Protein AF-A0A944D5A7-F1 (afdb_monomer)

Secondary structure (DSSP, 8-state):
--GGGSHHHHHHHHHHHHTT-------------S--S-------TT--THHHHHTGGGS-IIIIIHHHHHS---TT---SSS---TTT-

Foldseek 3Di:
DDPPPVVVVVVVVVVVVVVPCPPDPPDPPPDVPDDDPDDDDDDDPPDDLVCCVVCVVVDDCPPSVCCPPVHDDDSPDDDPDPDPDPVVD

Radius of gyration: 29.38 Å; Cα contacts (8 Å, |Δi|>4): 16; chains: 1; bounding box: 68×69×40 Å

pLDDT: mean 80.51, std 14.56, range [47.72, 96.62]

Mean predicted aligned error: 14.17 Å

Structure (mmCIF, N/CA/C/O backbone):
data_AF-A0A944D5A7-F1
#
_entry.id   AF-A0A944D5A7-F1
#
loop_
_atom_site.group_PDB
_atom_site.id
_atom_site.type_symbol
_atom_site.label_atom_id
_atom_site.label_alt_id
_atom_site.label_comp_id
_atom_site.label_asym_id
_atom_site.label_entity_id
_atom_site.label_seq_id
_atom_site.pdbx_PDB_ins_code
_atom_site.Cartn_x
_atom_site.Cartn_y
_atom_site.Cartn_z
_atom_site.occupancy
_atom_site.B_iso_or_equiv
_atom_site.auth_seq_id
_atom_site.auth_comp_id
_atom_site.auth_asym_id
_atom_site.auth_atom_id
_atom_site.pdbx_PDB_model_num
ATOM 1 N N . MET A 1 1 ? -46.744 59.451 21.323 1.00 47.72 1 MET A N 1
ATOM 2 C CA . MET A 1 1 ? -47.448 58.178 21.606 1.00 47.72 1 MET A CA 1
ATOM 3 C C . MET A 1 1 ? -46.494 56.995 21.429 1.00 47.72 1 MET A C 1
ATOM 5 O O . MET A 1 1 ? -45.987 56.791 20.344 1.00 47.72 1 MET A O 1
ATOM 9 N N . LYS A 1 2 ? -46.235 56.265 22.525 1.00 50.88 2 LYS A N 1
ATOM 10 C CA . LYS A 1 2 ? -45.919 54.823 22.633 1.00 50.88 2 LYS A CA 1
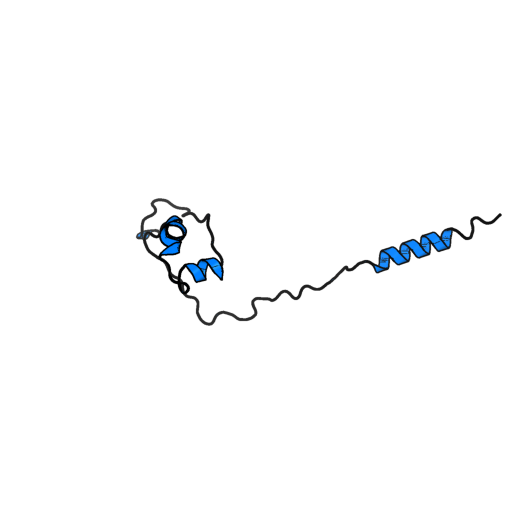ATOM 11 C C . LYS A 1 2 ? -44.932 54.169 21.626 1.00 50.88 2 LYS A C 1
ATOM 13 O O . LYS A 1 2 ? -45.320 53.266 20.902 1.00 50.88 2 LYS A O 1
ATOM 18 N N . PHE A 1 3 ? -43.623 54.405 21.780 1.00 55.31 3 PHE A N 1
ATOM 19 C CA . PHE A 1 3 ? -42.569 53.453 21.341 1.00 55.31 3 PHE A CA 1
ATOM 20 C C . PHE A 1 3 ? -42.374 52.266 22.318 1.00 55.31 3 PHE A C 1
ATOM 22 O O . PHE A 1 3 ? -41.339 51.602 22.342 1.00 55.31 3 PHE A O 1
ATOM 29 N N . ARG A 1 4 ? -43.373 51.982 23.167 1.00 58.22 4 ARG A N 1
ATOM 30 C CA . ARG A 1 4 ? -43.279 50.986 24.250 1.00 58.22 4 ARG A CA 1
ATOM 31 C C . ARG A 1 4 ? -43.544 49.542 23.788 1.00 58.22 4 ARG A C 1
ATOM 33 O O . ARG A 1 4 ? -43.274 48.624 24.548 1.00 58.22 4 ARG A O 1
ATOM 40 N N . PHE A 1 5 ? -44.010 49.350 22.549 1.00 57.44 5 PHE A N 1
ATOM 41 C CA . PHE A 1 5 ? -44.370 48.043 21.975 1.00 57.44 5 PHE A CA 1
ATOM 42 C C . PHE A 1 5 ? -43.310 47.420 21.046 1.00 57.44 5 PHE A C 1
ATOM 44 O O . PHE A 1 5 ? -43.456 46.262 20.678 1.00 57.44 5 PHE A O 1
ATOM 51 N N . LEU A 1 6 ? -42.221 48.126 20.705 1.00 60.09 6 LEU A N 1
ATOM 52 C CA . LEU A 1 6 ? -41.184 47.602 19.793 1.00 60.09 6 LEU A CA 1
ATOM 53 C C . LEU A 1 6 ? -40.087 46.786 20.512 1.00 60.09 6 LEU A C 1
ATOM 55 O O . LEU A 1 6 ? -39.502 45.869 19.943 1.00 60.09 6 LEU A O 1
ATOM 59 N N . LYS A 1 7 ? -39.846 47.083 21.797 1.00 59.75 7 LYS A N 1
ATOM 60 C CA . LYS A 1 7 ? -38.903 46.353 22.663 1.00 59.75 7 LYS A CA 1
ATOM 61 C C . LYS A 1 7 ? -39.233 44.857 22.842 1.00 59.75 7 LYS A C 1
ATOM 63 O O . LYS A 1 7 ? -38.298 44.067 22.740 1.00 59.75 7 LYS A O 1
ATOM 68 N N . PRO A 1 8 ? -40.497 44.429 23.059 1.00 67.12 8 PRO A N 1
ATOM 69 C CA . PRO A 1 8 ? -40.808 43.003 23.181 1.00 67.12 8 PRO A CA 1
ATOM 70 C C . PRO A 1 8 ? -40.625 42.239 21.863 1.00 67.12 8 PRO A C 1
ATOM 72 O O . PRO A 1 8 ? -40.290 41.062 21.900 1.00 67.12 8 PRO A O 1
ATOM 75 N N . LEU A 1 9 ? -40.778 42.898 20.707 1.00 69.56 9 LEU A N 1
ATOM 76 C CA . LEU A 1 9 ? -40.607 42.259 19.399 1.00 69.56 9 LEU A CA 1
ATOM 77 C C . LEU A 1 9 ? -39.131 41.953 19.098 1.00 69.56 9 LEU A C 1
ATOM 79 O O . LEU A 1 9 ? -38.813 40.869 18.621 1.00 69.56 9 LEU A O 1
ATOM 83 N N . SER A 1 10 ? -38.224 42.870 19.455 1.00 70.75 10 SER A N 1
ATOM 84 C CA . SER A 1 10 ? -36.774 42.628 19.390 1.00 70.75 10 SER A CA 1
ATOM 85 C C . SER A 1 10 ? -36.338 41.512 20.353 1.00 70.75 10 SER A C 1
ATOM 87 O O . SER A 1 10 ? -35.521 40.663 20.004 1.00 70.75 10 SER A O 1
ATOM 89 N N . PHE A 1 11 ? -36.957 41.443 21.537 1.00 76.00 11 PHE A N 1
ATOM 90 C CA . PHE A 1 11 ? -36.702 40.379 22.512 1.00 76.00 11 PHE A CA 1
ATOM 91 C C . PHE A 1 11 ? -37.181 39.003 22.018 1.00 76.00 11 PHE A C 1
ATOM 93 O O . PHE A 1 11 ? -36.482 38.006 22.182 1.00 76.00 11 PHE A O 1
ATOM 100 N N . LEU A 1 12 ? -38.337 38.951 21.348 1.00 78.12 12 LEU A N 1
ATOM 101 C CA . LEU A 1 12 ? -38.873 37.729 20.743 1.00 78.12 12 LEU A CA 1
ATOM 102 C C . LEU A 1 12 ? -37.989 37.226 19.589 1.00 78.12 12 LEU A C 1
ATOM 104 O O . LEU A 1 12 ? -37.766 36.024 19.461 1.00 78.12 12 LEU A O 1
ATOM 108 N N . PHE A 1 13 ? -37.440 38.143 18.787 1.00 77.06 13 PHE A N 1
ATOM 109 C CA . PHE A 1 13 ? -36.500 37.812 17.715 1.00 77.06 13 PHE A CA 1
ATOM 110 C C . PHE A 1 13 ? -35.186 37.229 18.261 1.00 77.06 13 PHE A C 1
ATOM 112 O O . PHE A 1 13 ? -34.678 36.246 17.726 1.00 77.06 13 PHE A O 1
ATOM 119 N N . LEU A 1 14 ? -34.679 37.768 19.376 1.00 74.75 14 LEU A N 1
ATOM 120 C CA . LEU A 1 14 ? -33.472 37.261 20.037 1.00 74.75 14 LEU A CA 1
ATOM 121 C C . LEU A 1 14 ? -33.656 35.827 20.577 1.00 74.75 14 LEU A C 1
ATOM 123 O O . LEU A 1 14 ? -32.746 35.005 20.478 1.00 74.75 14 LEU A O 1
ATOM 127 N N . ILE A 1 15 ? -34.846 35.511 21.099 1.00 75.75 15 ILE A N 1
ATOM 128 C CA . ILE A 1 15 ? -35.201 34.164 21.580 1.00 75.75 15 ILE A CA 1
ATOM 129 C C . ILE A 1 15 ? -35.307 33.168 20.414 1.00 75.75 15 ILE A C 1
ATOM 131 O O . ILE A 1 15 ? -34.838 32.035 20.528 1.00 75.75 15 ILE A O 1
ATOM 135 N N . LEU A 1 16 ? -35.873 33.590 19.279 1.00 72.62 16 LEU A N 1
ATOM 136 C CA . LEU A 1 16 ? -36.038 32.737 18.097 1.00 72.62 16 LEU A CA 1
ATOM 137 C C . LEU A 1 16 ? -34.687 32.319 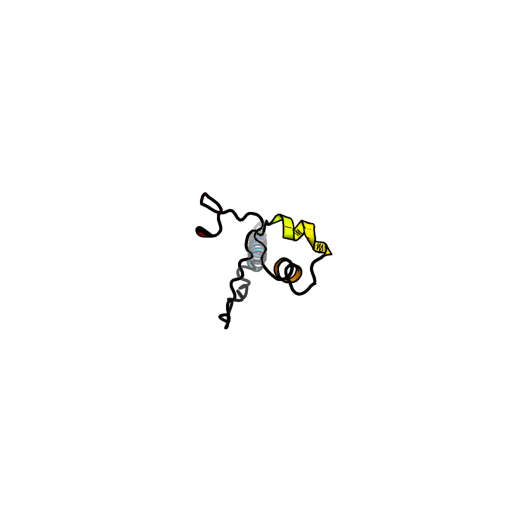17.485 1.00 72.62 16 LEU A C 1
ATOM 139 O O . LEU A 1 16 ? -34.523 31.177 17.059 1.00 72.62 16 LEU A O 1
ATOM 143 N N . VAL A 1 17 ? -33.702 33.225 17.487 1.00 71.88 17 VAL A N 1
ATOM 144 C CA . VAL A 1 17 ? -32.339 32.938 17.006 1.00 71.88 17 VAL A CA 1
ATOM 145 C C . VAL A 1 17 ? -31.597 31.995 17.963 1.00 71.88 17 VAL A C 1
ATOM 147 O O . VAL A 1 17 ? -30.908 31.085 17.506 1.00 71.88 17 VAL A O 1
ATOM 150 N N . GLY A 1 18 ? -31.788 32.140 19.280 1.00 67.00 18 GLY A N 1
ATOM 151 C CA . GLY A 1 18 ? -31.160 31.270 20.284 1.00 67.00 18 GLY A CA 1
ATOM 152 C C . GLY A 1 18 ? -31.580 29.796 20.188 1.00 67.00 18 GLY A C 1
ATOM 153 O O . GLY A 1 18 ? -30.744 28.908 20.356 1.00 67.00 18 GLY A O 1
ATOM 154 N N . LEU A 1 19 ? -32.847 29.530 19.847 1.00 65.88 19 LEU A N 1
ATOM 155 C CA . LEU A 1 19 ? -33.409 28.176 19.713 1.00 65.88 19 LEU A CA 1
ATOM 156 C C . LEU A 1 19 ? -32.859 27.374 18.518 1.00 65.88 19 LEU A C 1
ATOM 158 O O . LEU A 1 19 ? -32.988 26.154 18.506 1.00 65.88 1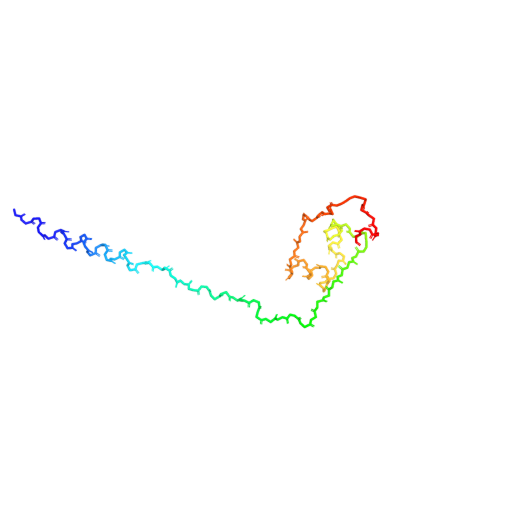9 LEU A O 1
ATOM 162 N N . SER A 1 20 ? -32.219 28.019 17.536 1.00 61.84 20 SER A N 1
ATOM 163 C CA . SER A 1 20 ? -31.663 27.344 16.345 1.00 61.84 20 SER A CA 1
ATOM 164 C C . SER A 1 20 ? -30.235 26.813 16.549 1.00 61.84 20 SER A C 1
ATOM 166 O O . SER A 1 20 ? -29.584 26.367 15.604 1.00 61.84 20 SER A O 1
ATOM 168 N N . SER A 1 21 ? -29.730 26.859 17.783 1.00 63.09 21 SER A N 1
ATOM 169 C CA . SER A 1 21 ? -28.379 26.417 18.122 1.00 63.09 21 SER A CA 1
ATOM 170 C C . SER A 1 21 ? -28.328 24.886 18.220 1.00 63.09 21 SER A C 1
ATOM 172 O O . SER A 1 21 ? -28.474 24.319 19.300 1.00 63.09 21 SER A O 1
ATOM 174 N N . ASN A 1 22 ? -28.095 24.203 17.094 1.00 69.88 22 ASN A N 1
ATOM 175 C CA . ASN A 1 22 ? -27.692 22.788 17.055 1.00 69.88 22 ASN A CA 1
ATOM 176 C C . ASN A 1 22 ? -26.257 22.648 17.597 1.00 69.88 22 ASN A C 1
ATOM 178 O O . ASN A 1 22 ? -25.315 22.410 16.848 1.00 69.88 22 ASN A O 1
ATOM 182 N N . ALA A 1 23 ? -26.067 22.894 18.894 1.00 65.44 23 ALA A N 1
ATOM 183 C CA . ALA A 1 23 ? -24.733 23.050 19.466 1.00 65.44 23 ALA A CA 1
ATOM 184 C C . ALA A 1 23 ? -24.015 21.721 19.740 1.00 65.44 23 ALA A C 1
ATOM 186 O O . ALA A 1 23 ? -22.793 21.725 19.821 1.00 65.44 23 ALA A O 1
ATOM 187 N N . GLN A 1 24 ? -24.714 20.590 19.874 1.00 66.44 24 GLN A N 1
ATOM 188 C CA . GLN A 1 24 ? -24.073 19.297 20.144 1.00 66.44 24 GLN A CA 1
ATOM 189 C C . GLN A 1 24 ? -24.906 18.143 19.575 1.00 66.44 24 GLN A C 1
ATOM 191 O O . GLN A 1 24 ? -25.664 17.491 20.288 1.00 66.44 24 GLN A O 1
ATOM 196 N N . GLN A 1 25 ? -24.754 17.860 18.281 1.00 62.50 25 GLN A N 1
ATOM 197 C CA . GLN A 1 25 ? -24.927 16.482 17.831 1.00 62.50 25 GLN A CA 1
ATOM 198 C C . GLN A 1 25 ? -23.652 15.749 18.240 1.00 62.50 25 GLN A C 1
ATOM 200 O O . GLN A 1 25 ? -22.600 15.954 17.640 1.00 62.50 25 GLN A O 1
ATOM 205 N N . ALA A 1 26 ? -23.728 14.968 19.317 1.00 62.38 26 ALA A N 1
ATOM 206 C CA . ALA A 1 26 ? -22.665 14.045 19.673 1.00 62.38 26 ALA A CA 1
ATOM 207 C C . ALA A 1 26 ? -22.530 13.047 18.518 1.00 62.38 26 ALA A C 1
ATOM 209 O O . ALA A 1 26 ? -23.367 12.160 18.356 1.00 62.38 26 ALA A O 1
ATOM 210 N N . SER A 1 27 ? -21.523 13.244 17.666 1.00 62.19 27 SER A N 1
ATOM 211 C CA . SER A 1 27 ? -21.111 12.219 16.722 1.00 62.19 27 SER A CA 1
ATOM 212 C C . SER A 1 27 ? -20.671 11.029 17.555 1.00 62.19 27 SER A C 1
ATOM 214 O O . SER A 1 27 ? -19.731 11.139 18.343 1.00 62.19 27 SER A O 1
ATOM 216 N N . GLU A 1 28 ? -21.379 9.917 17.416 1.00 61.62 28 GLU A N 1
ATOM 217 C CA . GLU A 1 28 ? -20.931 8.635 17.927 1.00 61.62 28 GLU A CA 1
ATOM 218 C C . GLU A 1 28 ? -19.616 8.330 17.197 1.00 61.62 28 GLU A C 1
ATOM 220 O O . GLU A 1 28 ? -19.606 7.876 16.053 1.00 61.62 28 GLU A O 1
ATOM 225 N N . GLU A 1 29 ? -18.483 8.698 17.802 1.00 61.16 29 GLU A N 1
ATOM 226 C CA . GLU A 1 29 ? -17.192 8.215 17.347 1.00 61.16 29 GLU A CA 1
ATOM 227 C C . GLU A 1 29 ? -17.254 6.703 17.521 1.00 61.16 29 GLU A C 1
ATOM 229 O O . GLU A 1 29 ? -17.171 6.181 18.636 1.00 61.16 29 GLU A O 1
ATOM 234 N N . THR A 1 30 ? -17.439 5.985 16.415 1.00 60.03 30 THR A N 1
ATOM 235 C CA . THR A 1 30 ? -17.094 4.571 16.320 1.00 60.03 30 THR A CA 1
ATOM 236 C C . THR A 1 30 ? -15.602 4.457 16.600 1.00 60.03 30 THR A C 1
ATOM 238 O O . THR A 1 30 ? -14.773 4.400 15.693 1.00 60.03 30 THR A O 1
ATOM 241 N N . LEU A 1 31 ? -15.254 4.454 17.887 1.00 61.03 31 LEU A N 1
ATOM 242 C CA . LEU A 1 31 ? -14.003 3.924 18.385 1.00 61.03 31 LEU A CA 1
ATOM 243 C C . LEU A 1 31 ? -13.855 2.557 17.730 1.00 61.03 31 LEU A C 1
ATOM 245 O O . LEU A 1 31 ? -14.797 1.761 17.743 1.00 61.03 31 LEU A O 1
ATOM 249 N N . ILE A 1 32 ? -12.702 2.310 17.116 1.00 65.81 32 ILE A N 1
ATOM 250 C CA . ILE A 1 32 ? -12.323 0.996 16.601 1.00 65.81 32 ILE A CA 1
ATOM 251 C C . ILE A 1 32 ? -12.344 0.053 17.813 1.00 65.81 32 ILE A C 1
ATOM 253 O O . ILE A 1 32 ? -11.397 -0.016 18.590 1.00 65.81 32 ILE A O 1
ATOM 257 N N . LYS A 1 33 ? -13.509 -0.556 18.051 1.00 62.06 33 LYS A N 1
ATOM 258 C CA . LYS A 1 33 ? -13.897 -1.136 19.344 1.00 62.06 33 LYS A CA 1
ATOM 259 C C . LYS A 1 33 ? -13.334 -2.536 19.544 1.00 62.06 33 LYS A C 1
ATOM 261 O O . LYS A 1 33 ? -13.348 -3.047 20.657 1.00 62.06 33 LYS A O 1
ATOM 266 N N . GLU A 1 34 ? -12.812 -3.150 18.488 1.00 80.31 34 GLU A N 1
ATOM 267 C CA . GLU A 1 34 ? -12.272 -4.499 18.549 1.00 80.31 34 GLU A CA 1
ATOM 268 C C . GLU A 1 34 ? -10.840 -4.540 18.033 1.00 80.31 34 GLU A C 1
ATOM 270 O O . GLU A 1 34 ? -10.544 -4.199 16.887 1.00 80.31 34 GLU A O 1
ATOM 275 N N . GLN A 1 35 ? -9.942 -4.979 18.913 1.00 88.12 35 GLN A N 1
ATOM 276 C CA . GLN A 1 35 ? -8.564 -5.272 18.565 1.00 88.12 35 GLN A CA 1
ATOM 277 C C . GLN A 1 35 ? -8.536 -6.434 17.556 1.00 88.12 35 GLN A C 1
ATOM 279 O O . GLN A 1 35 ? -9.154 -7.476 17.806 1.00 88.12 35 GLN A O 1
ATOM 284 N N . PRO A 1 36 ? -7.814 -6.305 16.428 1.00 91.56 36 PRO A N 1
ATOM 285 C CA . PRO A 1 36 ? -7.724 -7.382 15.456 1.00 91.56 36 PRO A CA 1
ATOM 286 C C . PRO A 1 36 ? -7.033 -8.598 16.079 1.00 91.56 36 PRO A C 1
ATOM 288 O O . PRO A 1 36 ? -5.964 -8.488 16.676 1.00 91.56 36 PRO A O 1
ATOM 291 N N . LYS A 1 37 ? -7.629 -9.781 15.903 1.00 93.88 37 LYS A N 1
ATOM 292 C CA . LYS A 1 37 ? -7.075 -11.056 16.400 1.00 93.88 37 LYS A CA 1
ATOM 293 C C . LYS A 1 37 ? -5.784 -11.469 15.683 1.00 93.88 37 LYS A C 1
ATOM 295 O O . LYS A 1 37 ? -5.037 -12.292 16.198 1.00 93.88 37 LYS A O 1
ATOM 300 N N . LEU A 1 38 ? -5.548 -10.926 14.488 1.00 94.62 38 LEU A N 1
ATOM 301 C CA . LEU A 1 38 ? -4.380 -11.189 13.659 1.00 94.62 38 LEU A CA 1
ATOM 302 C C . LEU A 1 38 ? -4.038 -9.942 12.843 1.00 94.62 38 LEU A C 1
ATOM 304 O O . LEU A 1 38 ? -4.919 -9.335 12.234 1.00 94.62 38 LEU A O 1
ATOM 308 N N . VAL A 1 39 ? -2.749 -9.617 12.789 1.00 94.75 39 VAL A N 1
ATOM 309 C CA . VAL A 1 39 ? -2.186 -8.608 11.889 1.00 94.75 39 VAL A CA 1
ATOM 310 C C . VAL A 1 39 ? -1.182 -9.307 10.982 1.00 94.75 39 VAL A C 1
ATOM 312 O O . VAL A 1 39 ? -0.304 -10.018 11.466 1.00 94.75 39 VAL A O 1
ATOM 315 N N . VAL A 1 40 ? -1.319 -9.119 9.670 1.00 94.88 40 VAL A N 1
ATOM 316 C CA . VAL A 1 40 ? -0.420 -9.702 8.667 1.00 94.88 40 VAL A CA 1
ATOM 317 C C . VAL A 1 40 ? 0.339 -8.576 7.977 1.00 94.88 40 VAL A C 1
ATOM 319 O O . VAL A 1 40 ? -0.264 -7.740 7.309 1.00 94.88 40 VAL A O 1
ATOM 322 N N . GLY A 1 41 ? 1.662 -8.563 8.140 1.00 95.56 41 GLY A N 1
ATOM 323 C CA . GLY A 1 41 ? 2.564 -7.707 7.371 1.00 95.56 41 GLY A CA 1
ATOM 324 C C . GLY A 1 41 ? 3.035 -8.436 6.117 1.00 95.56 41 GLY A C 1
ATOM 325 O O . GLY A 1 41 ? 3.545 -9.550 6.213 1.00 95.56 41 GLY A O 1
ATOM 326 N N . ILE A 1 42 ? 2.856 -7.824 4.946 1.00 94.69 42 ILE A N 1
ATOM 327 C CA . ILE A 1 42 ? 3.292 -8.376 3.657 1.00 94.69 42 ILE A CA 1
ATOM 328 C C . ILE A 1 42 ? 4.258 -7.381 3.024 1.00 94.69 42 ILE A C 1
ATOM 330 O O . ILE A 1 42 ? 3.884 -6.237 2.772 1.00 94.69 42 ILE A O 1
ATOM 334 N N . VAL A 1 43 ? 5.477 -7.833 2.736 1.00 93.00 43 VAL A N 1
ATOM 335 C CA . VAL A 1 43 ? 6.472 -7.076 1.972 1.00 93.00 43 VAL A CA 1
ATOM 336 C C . VAL A 1 43 ? 6.722 -7.823 0.672 1.00 93.00 43 VAL A C 1
ATOM 338 O O . VAL A 1 43 ? 7.062 -9.005 0.682 1.00 93.00 43 VAL A O 1
ATOM 341 N N . VAL A 1 44 ? 6.505 -7.144 -0.451 1.00 93.56 44 VAL A N 1
ATOM 342 C CA . VAL A 1 44 ? 6.820 -7.676 -1.778 1.00 93.56 44 VAL A CA 1
ATOM 343 C C . VAL A 1 44 ? 8.147 -7.063 -2.199 1.00 93.56 44 VAL A C 1
ATOM 345 O O . VAL A 1 44 ? 8.228 -5.851 -2.396 1.00 93.56 44 VAL A O 1
ATOM 348 N N . ASP A 1 45 ? 9.181 -7.895 -2.306 1.00 92.19 45 ASP A N 1
ATOM 349 C CA . ASP A 1 45 ? 10.522 -7.437 -2.666 1.00 92.19 45 ASP A CA 1
ATOM 350 C C . ASP A 1 45 ? 10.526 -6.787 -4.060 1.00 92.19 45 ASP A C 1
ATOM 352 O O . ASP A 1 45 ? 9.820 -7.227 -4.974 1.00 92.19 45 ASP A O 1
ATOM 356 N N . GLN A 1 46 ? 11.299 -5.710 -4.206 1.00 90.12 46 GLN A N 1
ATOM 357 C CA . GLN A 1 46 ? 11.426 -4.914 -5.433 1.00 90.12 46 GLN A CA 1
ATOM 358 C C . GLN A 1 46 ? 10.090 -4.463 -6.064 1.00 90.12 46 GLN A C 1
ATOM 360 O O . GLN A 1 46 ? 10.002 -4.211 -7.273 1.00 90.12 46 GLN A O 1
ATOM 365 N N . MET A 1 47 ? 9.031 -4.324 -5.261 1.00 92.50 47 MET A N 1
ATOM 366 C CA . MET A 1 47 ? 7.745 -3.821 -5.737 1.00 92.50 47 MET A CA 1
ATOM 367 C C . MET A 1 47 ? 7.781 -2.299 -5.850 1.00 92.50 47 MET A C 1
ATOM 369 O O . MET A 1 47 ? 7.790 -1.573 -4.856 1.00 92.50 47 MET A O 1
ATOM 373 N N . ARG A 1 48 ? 7.770 -1.804 -7.089 1.00 92.00 48 ARG A N 1
ATOM 374 C CA . ARG A 1 48 ? 7.611 -0.376 -7.360 1.00 92.00 48 ARG A CA 1
ATOM 375 C C . ARG A 1 48 ? 6.136 0.002 -7.387 1.00 92.00 48 ARG A C 1
ATOM 377 O O . ARG A 1 48 ? 5.321 -0.692 -7.989 1.00 92.00 48 ARG A O 1
ATOM 384 N N . TYR A 1 49 ? 5.810 1.156 -6.810 1.00 92.00 49 TYR A N 1
ATOM 385 C CA . TYR A 1 49 ? 4.427 1.619 -6.679 1.00 92.00 49 TYR A CA 1
ATOM 386 C C . TYR A 1 49 ? 3.665 1.702 -8.021 1.00 92.00 49 TYR A C 1
ATOM 388 O O . TYR A 1 49 ? 2.475 1.395 -8.076 1.00 92.00 49 TYR A O 1
ATOM 396 N N . ASP A 1 50 ? 4.337 2.044 -9.126 1.00 93.12 50 ASP A N 1
ATOM 397 C CA . ASP A 1 50 ? 3.728 2.119 -10.462 1.00 93.12 50 ASP A CA 1
ATOM 398 C C . ASP A 1 50 ? 3.258 0.762 -11.009 1.00 93.12 50 ASP A C 1
ATOM 400 O O . ASP A 1 50 ? 2.434 0.724 -11.923 1.00 93.12 50 ASP A O 1
ATOM 404 N N . TYR A 1 51 ? 3.710 -0.360 -10.445 1.00 95.31 51 TYR A N 1
ATOM 405 C CA . TYR A 1 51 ? 3.238 -1.685 -10.857 1.00 95.31 51 TYR A CA 1
ATOM 406 C C . TYR A 1 51 ? 1.764 -1.905 -10.514 1.00 95.31 51 TYR A C 1
ATOM 408 O O . TYR A 1 51 ? 1.062 -2.561 -11.285 1.00 95.31 51 TYR A O 1
ATOM 416 N N . LEU A 1 52 ? 1.273 -1.288 -9.432 1.00 93.50 52 LEU A N 1
ATOM 417 C CA . LEU A 1 52 ? -0.133 -1.378 -9.041 1.00 93.50 52 LEU A CA 1
ATOM 418 C C . LEU A 1 52 ? -1.062 -0.849 -10.138 1.00 93.50 52 LEU A C 1
ATOM 420 O O . LEU A 1 52 ? -2.066 -1.486 -10.443 1.00 93.50 52 LEU A O 1
ATOM 42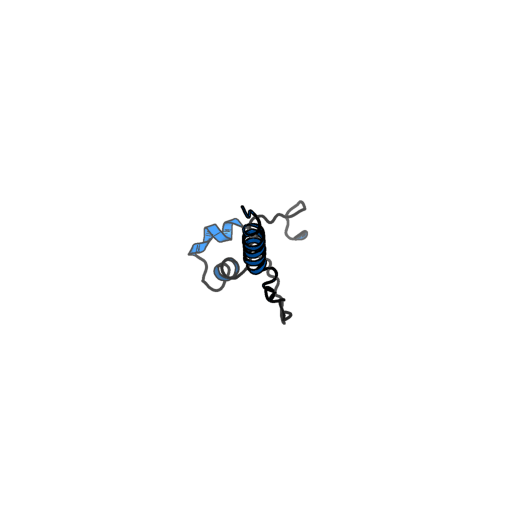4 N N . SER A 1 53 ? -0.732 0.287 -10.756 1.00 93.00 53 SER A N 1
ATOM 425 C CA . SER A 1 53 ? -1.539 0.852 -11.842 1.00 93.00 53 SER A CA 1
ATOM 426 C C . SER A 1 53 ? -1.211 0.233 -13.199 1.00 93.00 53 SER A C 1
ATOM 428 O O . SER A 1 53 ? -2.121 -0.018 -13.986 1.00 93.00 53 SER A O 1
ATOM 430 N N . ARG A 1 54 ? 0.066 -0.052 -13.479 1.00 95.56 54 ARG A N 1
ATOM 431 C CA . ARG A 1 54 ? 0.507 -0.579 -14.779 1.00 95.56 54 ARG A CA 1
ATOM 432 C C . ARG A 1 54 ? -0.110 -1.934 -15.120 1.00 95.56 54 ARG A C 1
ATOM 434 O O . ARG A 1 54 ? -0.429 -2.174 -16.280 1.00 95.56 54 ARG A O 1
ATOM 441 N N . PHE A 1 55 ? -0.251 -2.816 -14.135 1.00 95.81 55 PHE A N 1
ATOM 442 C CA . PHE A 1 55 ? -0.776 -4.170 -14.334 1.00 95.81 55 PHE A CA 1
ATOM 443 C C . PHE A 1 55 ? -2.190 -4.339 -13.777 1.00 95.81 55 PHE A C 1
ATOM 445 O O . PHE A 1 55 ? -2.628 -5.462 -13.529 1.00 95.81 55 PHE A O 1
ATOM 452 N N . TRP A 1 56 ? -2.914 -3.231 -13.590 1.00 96.19 56 TRP A N 1
ATOM 453 C CA . TRP A 1 56 ? -4.215 -3.229 -12.930 1.00 96.19 56 TRP A CA 1
ATOM 454 C C . TRP A 1 56 ? -5.207 -4.209 -13.560 1.00 96.19 56 TRP A C 1
ATOM 456 O O . TRP A 1 56 ? -5.864 -4.974 -12.851 1.00 96.19 56 TRP A O 1
ATOM 466 N N . ASP A 1 57 ? -5.270 -4.258 -14.887 1.00 96.56 57 ASP A N 1
ATOM 467 C CA . ASP A 1 57 ? -6.183 -5.150 -15.607 1.00 96.56 57 ASP A CA 1
ATOM 468 C C . ASP A 1 57 ? -5.812 -6.633 -15.458 1.00 96.56 57 ASP A C 1
ATOM 470 O O . ASP A 1 57 ? -6.685 -7.494 -15.533 1.00 96.56 57 ASP A O 1
ATOM 474 N N . GLY A 1 58 ? -4.547 -6.936 -15.151 1.00 96.12 58 GLY A N 1
ATOM 475 C CA . GLY A 1 58 ? -4.069 -8.294 -14.887 1.00 96.12 58 GLY A CA 1
ATOM 476 C C . GLY A 1 58 ? -4.364 -8.807 -13.474 1.00 96.12 58 GLY A C 1
ATOM 477 O O . GLY A 1 58 ? -4.253 -10.007 -13.227 1.00 96.12 58 GLY A O 1
ATOM 478 N N . TYR A 1 59 ? -4.744 -7.941 -12.529 1.00 96.62 59 TYR A N 1
ATOM 479 C CA . TYR A 1 59 ? -5.027 -8.361 -11.156 1.00 96.62 59 TYR A CA 1
ATOM 480 C C . TYR A 1 59 ? -6.458 -8.877 -10.975 1.00 96.62 59 TYR A C 1
ATOM 482 O O . TYR A 1 59 ? -7.430 -8.268 -11.429 1.00 96.62 59 TYR A O 1
ATOM 490 N N . GLY A 1 60 ? -6.596 -9.970 -10.220 1.00 96.06 60 GLY A N 1
ATOM 491 C CA . GLY A 1 60 ? -7.887 -10.455 -9.730 1.00 96.06 60 GLY A CA 1
ATOM 492 C C . GLY A 1 60 ? -8.491 -9.547 -8.651 1.00 96.06 60 GLY A C 1
ATOM 493 O O . GLY A 1 60 ? -7.807 -8.711 -8.056 1.00 96.06 60 GLY A O 1
ATOM 494 N N . SER A 1 61 ? -9.782 -9.728 -8.366 1.00 95.75 61 SER A N 1
ATOM 495 C CA . SER A 1 61 ? -10.522 -8.900 -7.400 1.00 95.75 61 SER A CA 1
ATOM 496 C C . SER A 1 61 ? -10.060 -9.082 -5.950 1.00 95.75 61 SER A C 1
ATOM 498 O O . SER A 1 61 ? -10.052 -8.113 -5.203 1.00 95.75 61 SER A O 1
ATOM 500 N N . GLY A 1 62 ? -9.627 -10.282 -5.549 1.00 95.75 62 GLY A N 1
ATOM 501 C CA . GLY A 1 62 ? -9.314 -10.608 -4.147 1.00 95.75 62 GLY A CA 1
ATOM 502 C C . GLY A 1 62 ? -7.938 -10.174 -3.621 1.00 95.75 62 GLY A C 1
ATOM 503 O O . GLY A 1 62 ? -7.660 -10.396 -2.446 1.00 95.75 62 GLY A O 1
ATOM 504 N N . GLY A 1 63 ? -7.072 -9.600 -4.463 1.00 94.31 63 GLY A N 1
ATOM 505 C CA . GLY A 1 63 ? -5.687 -9.248 -4.116 1.00 94.31 63 GLY A CA 1
ATOM 506 C C . GLY A 1 63 ? -5.457 -7.740 -3.994 1.00 94.31 63 G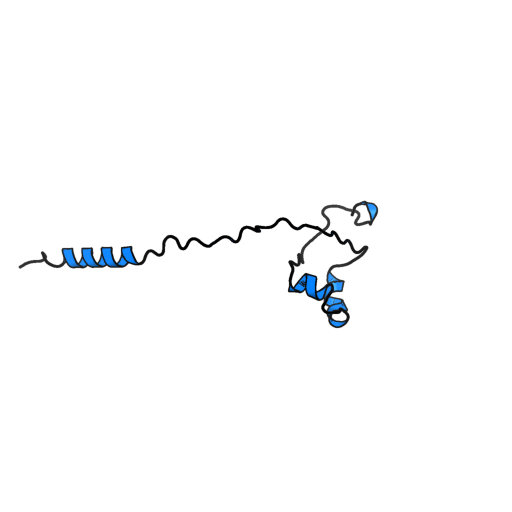LY A C 1
ATOM 507 O O . GLY A 1 63 ? -6.144 -7.052 -3.243 1.00 94.31 63 GLY A O 1
ATOM 508 N N . PHE A 1 64 ? -4.509 -7.208 -4.776 1.00 95.94 64 PHE A N 1
ATOM 509 C CA . PHE A 1 64 ? -4.173 -5.776 -4.787 1.00 95.94 64 PHE A CA 1
ATOM 510 C C . PHE A 1 64 ? -5.383 -4.865 -5.036 1.00 95.94 64 PHE A C 1
ATOM 512 O O . PHE A 1 64 ? -5.474 -3.806 -4.420 1.00 95.94 64 PHE A O 1
ATOM 519 N N . LYS A 1 65 ? -6.342 -5.286 -5.876 1.00 95.94 65 LYS A N 1
ATOM 520 C CA . LYS A 1 65 ? -7.578 -4.523 -6.123 1.00 95.94 65 LYS A CA 1
ATOM 521 C C . LYS A 1 65 ? -8.386 -4.303 -4.848 1.00 95.94 65 LYS A C 1
ATOM 523 O O . LYS A 1 65 ? -8.788 -3.176 -4.573 1.00 95.94 65 LYS A O 1
ATOM 528 N N . ARG A 1 66 ? -8.554 -5.356 -4.046 1.00 96.25 66 ARG A N 1
ATOM 529 C CA . ARG A 1 66 ? -9.211 -5.287 -2.741 1.00 96.25 66 ARG A CA 1
ATOM 530 C C . ARG A 1 66 ? -8.454 -4.378 -1.779 1.00 96.25 66 ARG A C 1
ATOM 532 O O . ARG A 1 66 ? -9.060 -3.501 -1.181 1.00 96.25 66 ARG A O 1
ATOM 539 N N . LEU A 1 67 ? -7.134 -4.545 -1.668 1.00 95.38 67 LEU A N 1
ATOM 540 C CA . LEU A 1 67 ? -6.312 -3.739 -0.755 1.00 95.38 67 LEU A CA 1
ATOM 541 C C . LEU A 1 67 ? -6.371 -2.239 -1.085 1.00 95.38 67 LEU A C 1
ATOM 543 O O . LEU A 1 67 ? -6.416 -1.4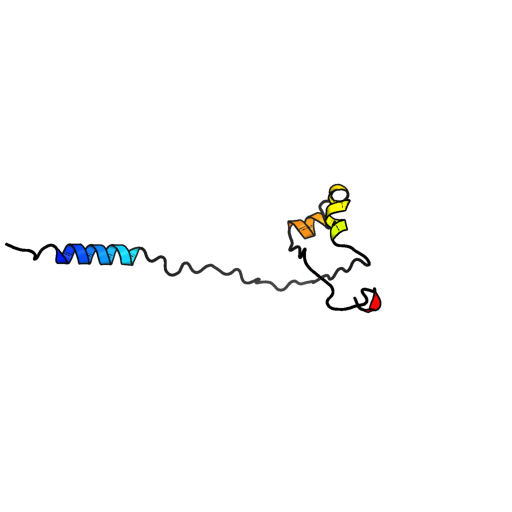15 -0.178 1.00 95.38 67 LEU A O 1
ATOM 547 N N . VAL A 1 68 ? -6.404 -1.884 -2.373 1.00 94.56 68 VAL A N 1
ATOM 548 C CA . VAL A 1 68 ? -6.500 -0.487 -2.824 1.00 94.56 68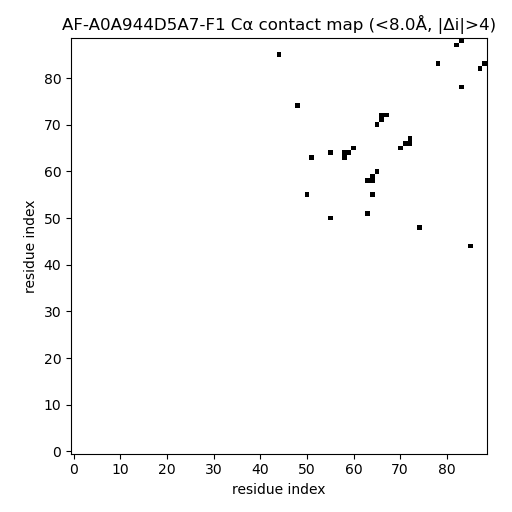 VAL A CA 1
ATOM 549 C C . VAL A 1 68 ? -7.923 0.071 -2.708 1.00 94.56 68 VAL A C 1
ATOM 551 O O . VAL A 1 68 ? -8.070 1.260 -2.441 1.00 94.56 68 VAL A O 1
ATOM 554 N N . GLY A 1 69 ? -8.953 -0.749 -2.941 1.00 94.31 69 GLY A N 1
ATOM 555 C CA . GLY A 1 69 ? -10.352 -0.306 -2.972 1.00 94.31 69 GLY A CA 1
ATOM 556 C C . GLY A 1 69 ? -11.059 -0.299 -1.615 1.00 94.31 69 GLY A C 1
ATOM 557 O O . GLY A 1 69 ? -11.840 0.607 -1.346 1.00 94.31 69 GLY A O 1
ATOM 558 N N . GLU A 1 70 ? -10.793 -1.294 -0.768 1.00 95.75 70 GLU A N 1
ATOM 559 C CA . GLU A 1 70 ? -11.422 -1.458 0.557 1.00 95.75 70 GLU A CA 1
ATOM 560 C C . GLU A 1 70 ? -10.502 -1.024 1.710 1.00 95.75 70 GLU A C 1
ATOM 562 O O . GLU A 1 70 ? -10.940 -0.941 2.855 1.00 95.75 70 GLU A O 1
ATOM 567 N N . GLY A 1 71 ? -9.219 -0.786 1.425 1.00 91.62 71 GLY A N 1
ATOM 568 C CA . GLY A 1 71 ? -8.220 -0.360 2.400 1.00 91.62 71 GLY A CA 1
ATOM 569 C C . GLY A 1 71 ? -7.782 1.093 2.221 1.00 91.62 71 GLY A C 1
ATOM 570 O O . GLY A 1 71 ? -8.431 1.902 1.562 1.00 91.62 71 GLY A O 1
ATOM 571 N N . PHE A 1 72 ? -6.627 1.416 2.803 1.00 92.44 72 PHE A N 1
ATOM 572 C CA . PHE A 1 72 ? -5.959 2.704 2.626 1.00 92.44 72 PHE A CA 1
ATOM 573 C C . PHE A 1 72 ? -4.715 2.546 1.751 1.00 92.44 72 PHE A C 1
ATOM 575 O O . PHE A 1 72 ? -3.894 1.659 1.977 1.00 92.44 72 PHE A O 1
ATOM 582 N N . ASN A 1 73 ? -4.555 3.435 0.766 1.00 93.00 73 ASN A N 1
ATOM 583 C CA . ASN A 1 73 ? -3.430 3.422 -0.167 1.00 93.00 73 ASN A CA 1
ATOM 584 C C . ASN A 1 73 ? -2.568 4.693 -0.037 1.00 93.00 73 ASN A C 1
ATOM 586 O O . ASN A 1 73 ? -2.975 5.781 -0.455 1.00 93.00 73 ASN A O 1
ATOM 590 N N . PHE A 1 74 ? -1.351 4.545 0.493 1.00 91.50 74 PHE A N 1
ATOM 591 C CA . PHE A 1 74 ? -0.368 5.622 0.623 1.00 91.50 74 PHE A CA 1
ATOM 592 C C . PHE A 1 74 ? 0.477 5.765 -0.648 1.00 91.50 74 PHE A C 1
ATOM 594 O O . PHE A 1 74 ? 1.511 5.122 -0.807 1.00 91.50 74 PHE A O 1
ATOM 601 N N . LYS A 1 75 ? 0.055 6.661 -1.546 1.00 89.38 75 LYS A N 1
ATOM 602 C CA . LYS A 1 75 ? 0.673 6.833 -2.875 1.00 89.38 75 LYS A CA 1
ATOM 603 C C . LYS A 1 75 ? 2.032 7.545 -2.876 1.00 89.38 75 LYS A C 1
ATOM 605 O O . LYS A 1 75 ? 2.747 7.474 -3.865 1.00 89.38 75 LYS A O 1
ATOM 610 N N . ASN A 1 76 ? 2.353 8.270 -1.803 1.00 90.81 76 ASN A N 1
ATOM 611 C CA . ASN A 1 76 ? 3.525 9.148 -1.701 1.00 90.81 76 ASN A CA 1
ATOM 612 C C . ASN A 1 76 ? 4.484 8.708 -0.580 1.00 90.81 76 ASN A C 1
ATOM 614 O O . ASN A 1 76 ? 5.020 9.542 0.151 1.00 90.81 76 ASN A O 1
ATOM 618 N N . ASN A 1 77 ? 4.642 7.397 -0.391 1.00 89.06 77 ASN A N 1
ATOM 619 C CA . ASN A 1 77 ? 5.565 6.845 0.598 1.00 89.06 77 ASN A CA 1
ATOM 620 C C . ASN A 1 77 ? 6.976 6.699 0.002 1.00 89.06 77 ASN A C 1
ATOM 622 O O . ASN A 1 77 ? 7.118 6.260 -1.138 1.00 89.06 77 ASN A O 1
ATOM 626 N N . HIS A 1 78 ? 8.001 7.058 0.774 1.00 87.19 78 HIS A N 1
ATOM 627 C CA . HIS A 1 78 ? 9.401 7.049 0.358 1.00 87.19 78 HIS A CA 1
ATOM 628 C C . HIS A 1 78 ? 10.279 6.484 1.472 1.00 87.19 78 HIS A C 1
ATOM 630 O O . HIS A 1 78 ? 10.068 6.784 2.647 1.00 87.19 78 HIS A O 1
ATOM 636 N N . TYR A 1 79 ? 11.306 5.723 1.096 1.00 86.00 79 TYR A N 1
ATOM 637 C CA . TYR A 1 79 ? 12.367 5.359 2.027 1.00 86.00 79 TYR A CA 1
ATOM 638 C C . TYR A 1 79 ? 13.092 6.622 2.500 1.00 86.00 79 TYR A C 1
ATOM 640 O O . TYR A 1 79 ? 13.453 7.487 1.703 1.00 86.00 79 TYR A O 1
ATOM 648 N N . ASN A 1 80 ? 13.308 6.724 3.807 1.00 86.31 80 ASN A N 1
ATOM 649 C CA . ASN A 1 80 ? 13.985 7.851 4.448 1.00 86.31 80 ASN A CA 1
ATOM 650 C C . ASN A 1 80 ? 15.509 7.652 4.558 1.00 86.31 80 ASN A C 1
ATOM 652 O O . ASN A 1 80 ? 16.171 8.384 5.291 1.00 86.31 80 ASN A O 1
ATOM 656 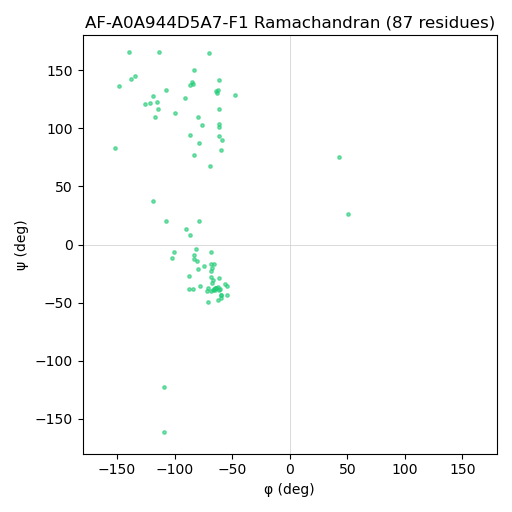N N . TYR A 1 81 ? 16.066 6.667 3.852 1.00 82.06 81 TYR A N 1
ATOM 657 C CA . TYR A 1 81 ? 17.483 6.317 3.869 1.00 82.06 81 TYR A CA 1
ATOM 658 C C . TYR A 1 81 ? 17.992 5.973 2.463 1.00 82.06 81 TYR A C 1
ATOM 660 O O . TYR A 1 81 ? 17.222 5.717 1.537 1.00 82.06 81 TYR A O 1
ATOM 668 N N . ALA A 1 82 ? 19.316 5.924 2.327 1.00 79.06 82 ALA A N 1
ATOM 669 C CA . ALA A 1 82 ? 20.020 5.389 1.166 1.00 79.06 82 ALA A CA 1
ATOM 670 C C . ALA A 1 82 ? 21.160 4.471 1.651 1.00 79.06 82 ALA A C 1
ATOM 672 O O . ALA A 1 82 ? 21.766 4.787 2.678 1.00 79.06 82 ALA A O 1
ATOM 673 N N . PRO A 1 83 ? 21.493 3.368 0.948 1.00 79.94 83 PRO A N 1
ATOM 674 C CA . PRO A 1 83 ? 20.924 2.875 -0.314 1.00 79.94 83 PRO A CA 1
ATOM 675 C C . PRO A 1 83 ? 19.628 2.060 -0.130 1.00 79.94 83 PRO A C 1
ATOM 677 O O . PRO A 1 83 ? 19.452 1.369 0.869 1.00 79.94 83 PRO A O 1
ATOM 680 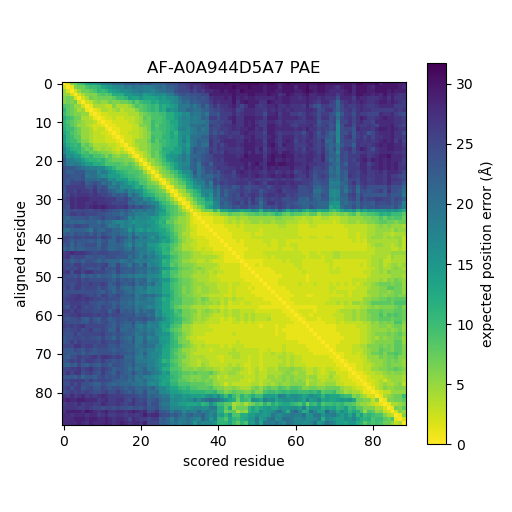N N . THR A 1 84 ? 18.735 2.083 -1.123 1.00 73.56 84 THR A N 1
ATOM 681 C CA . THR A 1 84 ? 17.495 1.281 -1.135 1.00 73.56 84 THR A CA 1
ATOM 682 C C . THR A 1 84 ? 17.786 -0.137 -1.626 1.00 73.56 84 THR A C 1
ATOM 684 O O . THR A 1 84 ? 17.594 -0.463 -2.798 1.00 73.56 84 THR A O 1
ATOM 687 N N . SER A 1 85 ? 18.358 -0.956 -0.748 1.00 77.62 85 SER A N 1
ATOM 688 C CA . SER A 1 85 ? 18.638 -2.380 -0.983 1.00 77.62 85 SER A CA 1
ATOM 689 C C . SER A 1 85 ? 17.788 -3.255 -0.058 1.00 77.62 85 SER A C 1
ATOM 691 O O . SER A 1 85 ? 17.253 -2.759 0.926 1.00 77.62 85 SER A O 1
ATOM 693 N N . THR A 1 86 ? 17.699 -4.557 -0.339 1.00 70.12 86 THR A N 1
ATOM 694 C CA . THR A 1 86 ? 16.875 -5.500 0.443 1.00 70.12 86 THR A CA 1
ATOM 695 C C . THR A 1 86 ? 17.296 -5.608 1.915 1.00 70.12 86 THR A C 1
ATOM 697 O O . THR A 1 86 ? 16.468 -5.889 2.761 1.00 70.12 86 THR A O 1
ATOM 700 N N . GLY A 1 87 ? 18.573 -5.384 2.253 1.00 69.94 87 GLY A N 1
ATOM 701 C CA . GLY A 1 87 ? 19.045 -5.469 3.644 1.00 69.94 87 GLY A CA 1
ATOM 702 C C . GLY A 1 87 ? 18.547 -4.329 4.551 1.00 69.94 87 GLY A C 1
ATOM 703 O O . GLY A 1 87 ? 18.067 -4.605 5.644 1.00 69.94 87 GLY A O 1
ATOM 704 N N . PRO A 1 88 ? 18.674 -3.055 4.136 1.00 62.72 88 PRO A N 1
ATOM 705 C CA . PRO A 1 88 ? 18.159 -1.913 4.896 1.00 62.72 88 PRO A CA 1
ATOM 706 C C . PRO A 1 88 ? 16.625 -1.774 4.989 1.00 62.72 88 PRO A C 1
ATOM 708 O O . PRO A 1 88 ? 16.174 -0.855 5.677 1.00 62.72 88 PRO A O 1
ATOM 711 N N . GLY A 1 89 ? 15.833 -2.602 4.290 1.00 55.72 89 GLY A N 1
ATOM 712 C CA . GLY A 1 89 ? 14.389 -2.396 4.087 1.00 55.72 89 GLY A CA 1
ATOM 713 C C . GLY A 1 89 ? 13.481 -3.570 4.388 1.00 55.72 89 GLY A C 1
ATOM 714 O O . GLY A 1 89 ? 13.982 -4.657 4.735 1.00 55.72 89 GLY A O 1
#

Sequence (89 aa):
MKFRFLKPLSFLFLILVGLSSNAQQASEETLIKEQPKLVVGIVVDQMRYDYLSRFWDGYGSGGFKRLVGEGFNFKNNHYNYAPTSTGPG

Solvent-accessible surface area (backbone atoms only — not comparable to full-atom values): 6374 Å² total; per-residue (Å²): 136,80,82,75,70,57,61,61,54,56,52,52,53,55,53,60,60,60,74,69,62,82,81,73,80,79,72,81,75,80,62,87,82,68,83,74,95,72,85,86,90,84,84,68,84,92,67,56,78,66,53,62,69,74,46,44,88,78,55,59,69,88,47,70,52,35,48,56,70,80,50,82,74,79,90,84,75,73,80,94,65,82,76,93,45,78,84,83,99